Protein AF-F3FWH5-F1 (afdb_monomer_lite)

Sequence (90 aa):
MPEHCEYITPELLPLISLSQMQIDQIAASVSGGMANVQDIYPLAPLQAGILYHHISTEGGDPYTLKALFEISDRTRLDAFSGALQGVINR

pLDDT: mean 86.58, std 9.26, range [55.19, 97.19]

Foldseek 3Di:
DPQQDPADAQVNAPQDRDHSVVQQVVQVVDDVGPSPDPYDHDDDPVRVVQVVQQVVDPPHRPPDDDDDDDDPDDVRVVVVVVVVVVVVVD

Radius of gyration: 18.58 Å; chains: 1; bounding box: 38×22×46 Å

Secondary structure (DSSP, 8-state):
--TT-S---GGG-TTS---HHHHHHHHHHSTTGGGG-----PPPHHHHHHHHHHHH-SS--TT--------SSHHHHHHHHHHHHHHHT-

InterPro domains:
  IPR023213 Chloramphenicol acetyltransferase-like domain superfamily [G3DSA:3.30.559.10] (32-90)

Organism: NCBI:txid629262

Structure (mmCIF, N/CA/C/O backbone):
data_AF-F3FWH5-F1
#
_entry.id   AF-F3FWH5-F1
#
loop_
_atom_site.group_PDB
_atom_site.id
_atom_site.type_symbol
_atom_site.label_atom_id
_atom_site.label_alt_id
_atom_site.label_comp_id
_atom_site.label_asym_id
_atom_site.label_entity_id
_atom_site.label_seq_id
_atom_site.pdbx_PDB_ins_code
_atom_site.Cartn_x
_atom_site.Cartn_y
_atom_site.Cartn_z
_atom_site.occupancy
_atom_site.B_iso_or_equiv
_atom_site.auth_seq_id
_atom_site.auth_comp_id
_atom_site.auth_asym_id
_atom_site.auth_atom_id
_atom_site.pdbx_PDB_model_num
ATOM 1 N N . MET A 1 1 ? -15.262 -8.753 0.709 1.00 56.44 1 MET A N 1
ATOM 2 C CA . MET A 1 1 ? -16.477 -7.907 0.639 1.00 56.44 1 MET A CA 1
ATOM 3 C C . MET A 1 1 ? -17.095 -7.982 -0.755 1.00 56.44 1 MET A C 1
ATOM 5 O O . MET A 1 1 ? -16.378 -8.393 -1.664 1.00 56.44 1 MET A O 1
ATOM 9 N N . PRO A 1 2 ? -18.386 -7.637 -0.941 1.00 55.19 2 PRO A N 1
ATOM 10 C CA . PRO A 1 2 ? -18.970 -7.472 -2.274 1.00 55.19 2 PRO A CA 1
ATOM 11 C C . PRO A 1 2 ? -18.166 -6.453 -3.090 1.00 55.19 2 PRO A C 1
ATOM 13 O O . PRO A 1 2 ? -17.598 -5.521 -2.515 1.00 55.19 2 PRO A O 1
ATOM 16 N N . GLU A 1 3 ? -18.126 -6.610 -4.411 1.00 58.97 3 GLU A N 1
ATOM 17 C CA . GLU A 1 3 ? -17.617 -5.553 -5.286 1.00 58.97 3 GLU A CA 1
ATOM 18 C C . GLU A 1 3 ? -18.481 -4.295 -5.091 1.00 58.97 3 GLU A C 1
ATOM 20 O O . GLU A 1 3 ? -19.706 -4.392 -5.099 1.00 58.97 3 GLU A O 1
ATOM 25 N N . HIS A 1 4 ? -17.846 -3.131 -4.913 1.00 62.22 4 HIS A N 1
ATOM 26 C CA . HIS A 1 4 ? -18.508 -1.830 -4.711 1.00 62.22 4 HIS A CA 1
ATOM 27 C C . HIS A 1 4 ? -19.289 -1.732 -3.391 1.00 62.22 4 HIS A C 1
ATOM 29 O O . HIS A 1 4 ? -20.456 -1.344 -3.350 1.00 62.22 4 HIS A O 1
ATOM 35 N N . CYS A 1 5 ? -18.643 -2.088 -2.281 1.00 67.62 5 CYS A N 1
ATOM 36 C CA . CYS A 1 5 ? -19.227 -1.881 -0.965 1.00 67.62 5 CYS A CA 1
ATOM 37 C C . CYS A 1 5 ? -19.283 -0.379 -0.646 1.00 67.62 5 CYS A C 1
ATOM 39 O O . CYS A 1 5 ? -18.267 0.252 -0.373 1.00 67.62 5 CYS A O 1
ATOM 41 N N . GLU A 1 6 ? -20.480 0.202 -0.678 1.00 78.56 6 GLU A N 1
ATOM 42 C CA . GLU A 1 6 ? -20.676 1.627 -0.382 1.00 78.56 6 GLU A CA 1
ATOM 43 C C . GLU A 1 6 ? -20.533 1.957 1.113 1.00 78.56 6 GLU A C 1
ATOM 45 O O . GLU A 1 6 ? -20.524 3.130 1.488 1.00 78.56 6 GLU A O 1
ATOM 50 N N . TYR A 1 7 ? -20.413 0.939 1.975 1.00 84.06 7 TYR A N 1
ATOM 51 C CA . TYR A 1 7 ? -20.328 1.130 3.417 1.00 84.06 7 TYR A CA 1
ATOM 52 C C . TYR A 1 7 ? -19.594 -0.008 4.137 1.00 84.06 7 TYR A C 1
ATOM 54 O O . TYR A 1 7 ? -20.086 -1.134 4.205 1.00 84.06 7 TYR A O 1
ATOM 62 N N . ILE A 1 8 ? -18.431 0.306 4.714 1.00 89.12 8 ILE A N 1
ATOM 63 C CA . ILE A 1 8 ? -17.641 -0.611 5.545 1.00 89.12 8 ILE A CA 1
ATOM 64 C C . ILE A 1 8 ? -17.955 -0.341 7.015 1.00 89.12 8 ILE A C 1
ATOM 66 O O . ILE A 1 8 ? -17.845 0.800 7.462 1.00 89.12 8 ILE A O 1
ATOM 70 N N . THR A 1 9 ? -18.295 -1.388 7.768 1.00 91.25 9 THR A N 1
ATOM 71 C CA . THR A 1 9 ? -18.484 -1.318 9.224 1.00 91.25 9 THR A CA 1
ATOM 72 C C . THR A 1 9 ? -17.345 -2.026 9.965 1.00 91.25 9 THR A C 1
ATOM 74 O O . THR A 1 9 ? -16.680 -2.885 9.378 1.00 91.25 9 THR A O 1
ATOM 77 N N . PRO A 1 10 ? -17.098 -1.714 11.252 1.00 92.50 10 PRO A N 1
ATOM 78 C CA . PRO A 1 10 ? -16.040 -2.348 12.041 1.00 92.50 10 PRO A CA 1
ATOM 79 C C . PRO A 1 10 ? -16.105 -3.879 12.062 1.00 92.50 10 PRO A C 1
ATOM 81 O O . PRO A 1 10 ? -15.075 -4.546 12.061 1.00 92.50 10 PRO A O 1
ATOM 84 N N . GLU A 1 11 ? -17.306 -4.455 12.036 1.00 90.75 11 GLU A N 1
ATOM 85 C CA . GLU A 1 11 ? -17.519 -5.906 12.060 1.00 90.75 11 GLU A CA 1
ATOM 86 C C . GLU A 1 11 ? -17.042 -6.594 10.772 1.00 90.75 11 GLU A C 1
ATOM 88 O O . GLU A 1 11 ? -16.790 -7.800 10.777 1.00 90.75 11 GLU A O 1
ATOM 93 N N . LEU A 1 12 ? -16.896 -5.839 9.678 1.00 88.31 12 LEU A N 1
ATOM 94 C CA . LEU A 1 12 ? -16.345 -6.325 8.413 1.00 88.31 12 LEU A CA 1
ATOM 95 C C . LEU A 1 12 ? -14.809 -6.346 8.403 1.00 88.31 12 LEU A C 1
ATOM 97 O O . LEU A 1 12 ? -14.233 -6.912 7.477 1.00 88.31 12 LEU A O 1
ATOM 101 N N . LEU A 1 13 ? -14.151 -5.787 9.427 1.00 89.06 13 LEU A N 1
ATOM 102 C CA . LEU A 1 13 ? -12.695 -5.656 9.533 1.00 89.06 13 LEU A CA 1
ATOM 103 C C . LEU A 1 13 ? -12.131 -6.492 10.702 1.00 89.06 13 LEU A C 1
ATOM 105 O O . LEU A 1 13 ? -11.551 -5.950 11.640 1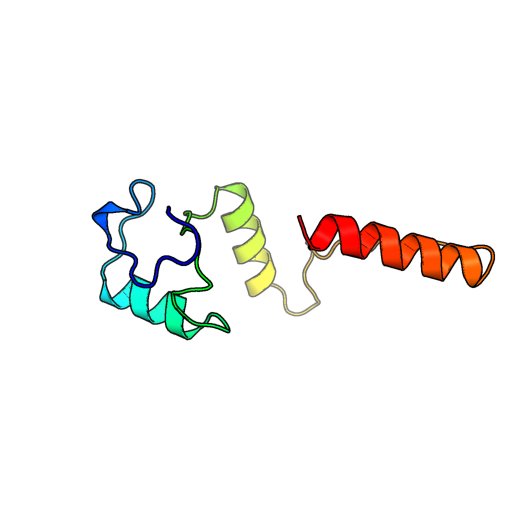.00 89.06 13 LEU A O 1
ATOM 109 N N . PRO A 1 14 ? -12.237 -7.835 10.681 1.00 87.19 14 PRO A N 1
ATOM 110 C CA . PRO A 1 14 ? -11.887 -8.678 11.831 1.00 87.19 14 PRO A CA 1
ATOM 111 C C . PRO A 1 14 ? -10.395 -8.655 12.199 1.00 87.19 14 PRO A C 1
ATOM 113 O O . PRO A 1 14 ? -10.010 -9.132 13.265 1.00 87.19 14 PRO A O 1
ATOM 116 N N . LEU A 1 15 ? -9.545 -8.137 11.311 1.00 88.25 15 LEU A N 1
ATOM 117 C CA . LEU A 1 15 ? -8.096 -8.088 11.488 1.00 88.25 15 LEU A CA 1
ATOM 118 C C . LEU A 1 15 ? -7.612 -6.773 12.1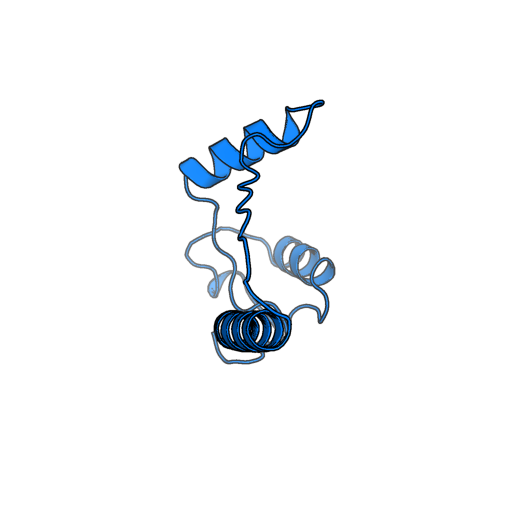13 1.00 88.25 15 LEU A C 1
ATOM 120 O O . LEU A 1 15 ? -6.437 -6.675 12.463 1.00 88.25 15 LEU A O 1
ATOM 124 N N . ILE A 1 16 ? -8.481 -5.767 12.256 1.00 90.44 16 ILE A N 1
ATOM 125 C CA . ILE A 1 16 ? -8.116 -4.463 12.811 1.00 90.44 16 ILE A CA 1
ATOM 126 C C . ILE A 1 16 ? -9.292 -3.812 13.544 1.00 90.44 16 ILE A C 1
ATOM 128 O O . ILE A 1 16 ? -10.405 -3.729 13.041 1.00 90.44 16 ILE A O 1
ATOM 132 N N . SER A 1 17 ? -9.034 -3.278 14.735 1.00 91.94 17 SER A N 1
ATOM 133 C CA . SER A 1 17 ? -10.044 -2.531 15.486 1.00 91.94 17 SER A CA 1
ATOM 134 C C . SER A 1 17 ? -10.058 -1.067 15.049 1.00 91.94 17 SER A C 1
ATOM 136 O O . SER A 1 17 ? -9.224 -0.280 15.497 1.00 91.94 17 SER A O 1
ATOM 138 N N . LEU A 1 18 ? -11.014 -0.697 14.197 1.00 92.88 18 LEU A N 1
ATOM 139 C CA . LEU A 1 18 ? -11.281 0.687 13.802 1.00 92.88 18 LEU A CA 1
ATOM 140 C C . LEU A 1 18 ? -12.695 1.094 14.219 1.00 92.88 18 LEU A C 1
ATOM 142 O O . LEU A 1 18 ? -13.642 0.324 14.098 1.00 92.88 18 LEU A O 1
ATOM 146 N N . SER A 1 19 ? -12.848 2.326 14.696 1.00 95.31 19 SER A N 1
ATOM 147 C CA . SER A 1 19 ? -14.167 2.947 14.835 1.00 95.31 19 SER A CA 1
ATOM 148 C C . SER A 1 19 ? -14.721 3.336 13.463 1.00 95.31 19 SER A C 1
ATOM 150 O O . SER A 1 19 ? -13.951 3.625 12.547 1.00 95.31 19 SER A O 1
ATOM 152 N N . GLN A 1 20 ? -16.048 3.437 13.336 1.00 94.69 20 GLN A N 1
ATOM 153 C CA . GLN A 1 20 ? -16.680 3.908 12.096 1.00 94.69 20 GLN A CA 1
ATOM 154 C C . GLN A 1 20 ? -16.107 5.259 11.638 1.00 94.69 20 GLN A C 1
ATOM 156 O O . GLN A 1 20 ? -15.791 5.435 10.470 1.00 94.69 20 GLN A O 1
ATOM 161 N N . MET A 1 21 ? -15.851 6.173 12.580 1.00 95.94 21 MET A N 1
ATOM 162 C CA . MET A 1 21 ? -15.242 7.475 12.293 1.00 95.94 21 MET A CA 1
ATOM 163 C C . MET A 1 21 ? -13.865 7.354 11.620 1.00 95.94 21 MET A C 1
ATOM 165 O O . MET A 1 21 ? -13.559 8.118 10.710 1.00 95.94 21 MET A O 1
ATOM 169 N N . GLN A 1 22 ? -13.030 6.406 12.055 1.00 95.19 22 GLN A N 1
ATOM 170 C CA . GLN A 1 22 ? -11.712 6.173 11.454 1.00 95.19 22 GLN A CA 1
ATOM 171 C C . GLN A 1 22 ? -11.834 5.547 10.062 1.00 95.19 22 GLN A C 1
ATOM 173 O O . GLN A 1 22 ? -11.080 5.910 9.164 1.00 95.19 22 GLN A O 1
ATOM 178 N N . ILE A 1 23 ? -12.796 4.641 9.873 1.00 94.06 23 ILE A N 1
ATOM 179 C CA . ILE A 1 23 ? -13.092 4.035 8.569 1.00 94.06 23 ILE A CA 1
ATOM 180 C C . ILE A 1 23 ? -13.527 5.122 7.573 1.00 94.06 23 ILE A C 1
ATOM 182 O O . ILE A 1 23 ? -12.977 5.212 6.476 1.00 94.06 23 ILE A O 1
ATOM 186 N N . ASP A 1 24 ? -14.435 6.008 7.986 1.00 93.25 24 ASP A N 1
ATOM 187 C CA . ASP A 1 24 ? -14.924 7.117 7.161 1.00 93.25 24 ASP A CA 1
ATOM 188 C C . ASP A 1 24 ? -13.795 8.106 6.805 1.00 93.25 24 ASP A C 1
ATOM 190 O O . ASP A 1 24 ? -13.702 8.575 5.669 1.00 93.25 24 ASP A O 1
ATOM 194 N N . GLN A 1 25 ? -12.888 8.390 7.750 1.00 94.38 25 GLN A N 1
ATOM 195 C CA . GLN A 1 25 ? -11.700 9.222 7.511 1.00 94.38 25 GLN A CA 1
ATOM 196 C C . GLN A 1 25 ? -10.745 8.606 6.482 1.00 94.38 25 GLN A C 1
ATOM 198 O O . GLN A 1 25 ? -10.243 9.319 5.613 1.00 94.38 25 GLN A O 1
ATOM 203 N N . ILE A 1 26 ? -10.502 7.294 6.559 1.00 91.50 26 ILE A N 1
ATOM 204 C CA . ILE A 1 26 ? -9.673 6.580 5.580 1.00 91.50 26 ILE A CA 1
ATOM 205 C C . ILE A 1 26 ? -10.326 6.671 4.202 1.00 91.50 26 ILE A C 1
ATOM 207 O O . ILE A 1 26 ? -9.672 7.082 3.244 1.00 91.50 26 ILE A O 1
ATOM 211 N N . ALA A 1 27 ? -11.622 6.370 4.100 1.00 91.94 27 ALA A N 1
ATOM 212 C CA . ALA A 1 27 ? -12.351 6.421 2.838 1.00 91.94 27 ALA A CA 1
ATOM 213 C C . ALA A 1 27 ? -12.332 7.820 2.196 1.00 91.94 27 ALA A C 1
ATOM 215 O O . ALA A 1 27 ? -12.193 7.929 0.981 1.00 91.94 27 ALA A O 1
ATOM 216 N N . ALA A 1 28 ? -12.385 8.895 2.991 1.00 92.38 28 ALA A N 1
ATOM 217 C CA . ALA A 1 28 ? -12.283 10.271 2.494 1.00 92.38 28 ALA A CA 1
ATOM 218 C C . ALA A 1 28 ? -10.919 10.604 1.852 1.00 92.38 28 ALA A C 1
ATOM 220 O O . ALA A 1 28 ? -10.830 11.536 1.053 1.00 92.38 28 ALA A O 1
ATOM 221 N N . SER A 1 29 ? -9.864 9.850 2.180 1.00 91.00 29 SER A N 1
ATOM 222 C CA . SER A 1 29 ? -8.533 9.993 1.573 1.00 91.00 29 SER A CA 1
ATOM 223 C C . SER A 1 29 ? -8.365 9.209 0.263 1.00 91.00 29 SER A C 1
ATOM 225 O O . SER A 1 29 ? -7.403 9.433 -0.473 1.00 91.00 29 SER A O 1
ATOM 227 N N . VAL A 1 30 ? -9.306 8.315 -0.058 1.00 90.50 30 VAL A N 1
ATOM 228 C CA . VAL A 1 30 ? -9.274 7.467 -1.254 1.00 90.50 30 VAL A CA 1
ATOM 229 C C . VAL A 1 30 ? -10.083 8.123 -2.372 1.00 90.50 30 VAL A C 1
ATOM 231 O O . VAL A 1 30 ? -11.251 8.474 -2.210 1.00 90.50 30 VAL A O 1
ATOM 234 N N . SER A 1 31 ? -9.476 8.275 -3.551 1.00 89.81 31 SER A N 1
ATOM 235 C CA . SER A 1 31 ? -10.203 8.740 -4.741 1.00 89.81 31 SER A CA 1
ATOM 236 C C . SER A 1 31 ? -11.326 7.757 -5.076 1.00 89.81 31 SER A C 1
ATOM 238 O O . SER A 1 31 ? -11.067 6.566 -5.186 1.00 89.81 31 SER A O 1
ATOM 240 N N . GLY A 1 32 ? -12.564 8.234 -5.226 1.00 87.75 32 GLY A N 1
ATOM 241 C CA . GLY A 1 32 ? -13.743 7.363 -5.368 1.00 87.75 32 GLY A CA 1
ATOM 242 C C . GLY A 1 32 ? -14.399 6.960 -4.039 1.00 87.75 32 GLY A C 1
ATOM 243 O O . GLY A 1 32 ? -15.438 6.306 -4.052 1.00 87.75 32 GLY A O 1
ATOM 244 N N . GLY A 1 33 ? -13.849 7.401 -2.903 1.00 89.19 33 GLY A N 1
ATOM 245 C CA . GLY A 1 33 ? -14.444 7.221 -1.582 1.00 89.19 33 GLY A CA 1
ATOM 246 C C . GLY A 1 33 ? -14.554 5.756 -1.165 1.00 89.19 33 GLY A C 1
ATOM 247 O O . GLY A 1 33 ? -13.777 4.907 -1.599 1.00 89.19 33 GLY A O 1
ATOM 248 N N . MET A 1 34 ? -15.558 5.460 -0.337 1.00 89.62 34 MET A N 1
ATOM 249 C CA . MET A 1 34 ? -15.791 4.119 0.215 1.00 89.62 34 MET A CA 1
ATOM 250 C C . MET A 1 34 ? -15.969 3.048 -0.867 1.00 89.62 34 MET A C 1
ATOM 252 O O . MET A 1 34 ? -15.454 1.946 -0.724 1.00 89.62 34 MET A O 1
ATOM 256 N N . ALA A 1 35 ? -16.614 3.389 -1.986 1.00 87.62 35 ALA A N 1
ATOM 257 C CA . ALA A 1 35 ? -16.834 2.462 -3.095 1.00 87.62 35 ALA A CA 1
ATOM 258 C C . ALA A 1 35 ? -15.527 1.959 -3.741 1.00 87.62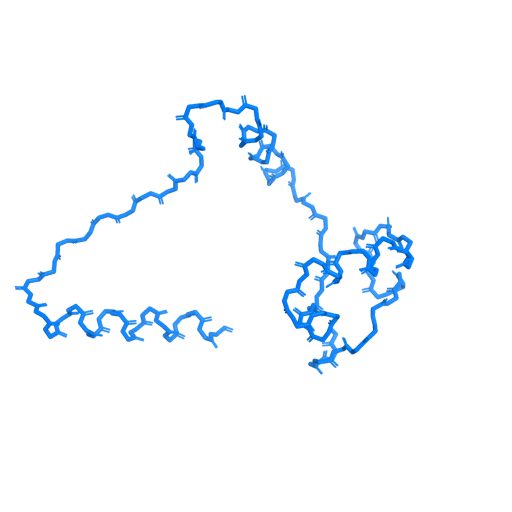 35 ALA A C 1
ATOM 260 O O . ALA A 1 35 ? -15.534 0.914 -4.388 1.00 87.62 35 ALA A O 1
ATOM 261 N N . ASN A 1 36 ? -14.416 2.682 -3.553 1.00 87.88 36 ASN A N 1
ATOM 262 C CA . ASN A 1 36 ? -13.086 2.293 -4.022 1.00 87.88 36 ASN A CA 1
ATOM 263 C C . ASN A 1 36 ? -12.228 1.620 -2.927 1.00 87.88 36 ASN A C 1
ATOM 265 O O . ASN A 1 36 ? -11.043 1.365 -3.132 1.00 87.88 36 ASN A O 1
ATOM 269 N N . VAL A 1 37 ? -12.803 1.328 -1.754 1.00 88.06 37 VAL A N 1
ATOM 270 C CA . VAL A 1 37 ? -12.146 0.588 -0.669 1.00 88.06 37 VAL A CA 1
ATOM 271 C C . VAL A 1 37 ? -12.701 -0.833 -0.634 1.00 88.06 37 VAL A C 1
ATOM 273 O O . VAL A 1 37 ? -13.866 -1.057 -0.315 1.00 88.06 37 VAL A O 1
ATOM 276 N N . GLN A 1 38 ? -11.860 -1.817 -0.958 1.00 84.81 38 GLN A N 1
ATOM 277 C CA . GLN A 1 38 ? -12.272 -3.224 -0.947 1.00 84.81 38 GLN A CA 1
ATOM 278 C C . GLN A 1 38 ? -12.122 -3.878 0.432 1.00 84.81 38 GLN A C 1
ATOM 280 O O . GLN A 1 38 ? -12.913 -4.758 0.769 1.00 84.81 38 GLN A O 1
ATOM 285 N N . ASP A 1 39 ? -11.099 -3.484 1.194 1.00 86.25 39 ASP A N 1
ATOM 286 C CA . ASP A 1 39 ? -10.781 -4.029 2.516 1.00 86.25 39 ASP A CA 1
ATOM 287 C C . ASP A 1 39 ? -9.736 -3.144 3.228 1.00 86.25 39 ASP A C 1
ATOM 289 O O . ASP A 1 39 ? -9.077 -2.320 2.585 1.00 86.25 39 ASP A O 1
ATOM 293 N N . ILE A 1 40 ? -9.555 -3.323 4.539 1.00 88.88 40 ILE A N 1
ATOM 294 C CA . ILE A 1 40 ? -8.557 -2.600 5.342 1.00 88.88 40 ILE A CA 1
ATOM 295 C C . ILE A 1 40 ? -7.777 -3.595 6.206 1.00 88.88 40 ILE A C 1
ATOM 297 O O . ILE A 1 40 ? -8.316 -4.207 7.127 1.00 88.88 40 ILE A O 1
ATOM 301 N N . TYR A 1 41 ? -6.473 -3.706 5.947 1.00 89.25 41 TYR A N 1
ATOM 302 C CA . TYR A 1 41 ? -5.575 -4.612 6.663 1.00 89.25 41 TYR A CA 1
ATOM 303 C C . TYR A 1 41 ? -4.602 -3.848 7.568 1.00 89.25 41 TYR A C 1
ATOM 305 O O . TYR A 1 41 ? -4.102 -2.790 7.173 1.00 89.25 41 TYR A O 1
ATOM 313 N N . PRO A 1 42 ? -4.270 -4.380 8.761 1.00 88.50 42 PRO A N 1
ATOM 314 C CA . PRO A 1 42 ? -3.165 -3.848 9.544 1.00 88.50 42 PRO A CA 1
ATOM 315 C C . PRO A 1 42 ? -1.840 -4.090 8.812 1.00 88.50 42 PRO A C 1
ATOM 317 O O . PRO A 1 42 ? -1.669 -5.090 8.111 1.00 88.50 42 PRO A O 1
ATOM 320 N N . LEU A 1 43 ? -0.869 -3.202 9.022 1.00 88.69 43 LEU A N 1
ATOM 321 C CA . LEU A 1 43 ? 0.481 -3.417 8.507 1.00 88.69 43 LEU A CA 1
ATOM 322 C C . LEU A 1 43 ? 1.124 -4.626 9.196 1.00 88.69 43 LEU A C 1
ATOM 324 O O . LEU A 1 43 ? 1.171 -4.710 10.424 1.00 88.69 43 LEU A O 1
ATOM 328 N N . ALA A 1 44 ? 1.684 -5.536 8.402 1.00 91.00 44 ALA A N 1
ATOM 329 C CA . ALA A 1 44 ? 2.544 -6.597 8.910 1.00 91.00 44 ALA A CA 1
ATOM 330 C C . ALA A 1 44 ? 3.844 -6.006 9.505 1.00 91.00 44 ALA A C 1
ATOM 332 O O . ALA A 1 44 ? 4.265 -4.922 9.089 1.00 91.00 44 ALA A O 1
ATOM 333 N N . PRO A 1 45 ? 4.549 -6.717 10.413 1.00 88.25 45 PRO A N 1
ATOM 334 C CA . PRO A 1 45 ? 5.732 -6.181 11.098 1.00 88.25 45 PRO A CA 1
ATOM 335 C C . PRO A 1 45 ? 6.799 -5.587 10.167 1.00 88.25 45 PRO A C 1
ATOM 337 O O . PRO A 1 45 ? 7.352 -4.527 10.451 1.00 88.25 45 PRO A O 1
ATOM 340 N N . LEU A 1 46 ? 7.049 -6.226 9.019 1.00 87.19 46 LEU A N 1
ATOM 341 C CA . LEU A 1 46 ? 7.988 -5.711 8.020 1.00 87.19 46 LEU A CA 1
ATOM 342 C C . LEU A 1 46 ? 7.495 -4.407 7.373 1.00 87.19 46 LEU A C 1
ATOM 344 O O . LEU A 1 46 ? 8.278 -3.478 7.207 1.00 87.19 46 LEU A O 1
ATOM 348 N N . GLN A 1 47 ? 6.205 -4.317 7.037 1.00 88.44 47 GLN A N 1
ATOM 349 C CA . GLN A 1 47 ? 5.622 -3.113 6.437 1.00 88.44 47 GLN A CA 1
ATOM 350 C C . GLN A 1 47 ? 5.659 -1.929 7.414 1.00 88.44 47 GLN A C 1
ATOM 352 O O . GLN A 1 47 ? 5.968 -0.812 7.007 1.00 88.44 47 GLN A O 1
ATOM 357 N N . ALA A 1 48 ? 5.416 -2.177 8.706 1.00 87.19 48 ALA A N 1
ATOM 358 C CA . ALA A 1 48 ? 5.548 -1.160 9.746 1.00 87.19 48 ALA A CA 1
ATOM 359 C C . ALA A 1 48 ? 6.998 -0.653 9.873 1.00 87.19 48 ALA A C 1
ATOM 361 O O . ALA A 1 48 ? 7.221 0.553 9.981 1.00 87.19 48 ALA A O 1
ATOM 362 N N . GLY A 1 49 ? 7.984 -1.556 9.794 1.00 86.94 49 GLY A N 1
ATOM 363 C CA . GLY A 1 49 ? 9.405 -1.192 9.765 1.00 86.94 49 GLY A CA 1
ATOM 364 C C . GLY A 1 49 ? 9.779 -0.341 8.546 1.00 86.94 49 GLY A C 1
ATOM 365 O O . GLY A 1 49 ? 10.441 0.684 8.693 1.00 86.94 49 GLY A O 1
ATOM 366 N N . ILE A 1 50 ? 9.300 -0.716 7.355 1.00 87.38 50 ILE A N 1
ATOM 367 C CA . ILE A 1 50 ? 9.495 0.050 6.112 1.00 87.38 50 ILE A CA 1
ATOM 368 C C . ILE A 1 50 ? 8.921 1.465 6.244 1.00 87.38 50 ILE A C 1
ATOM 370 O O . ILE A 1 50 ? 9.615 2.439 5.955 1.00 87.38 50 ILE A O 1
ATOM 374 N N . LEU A 1 51 ? 7.683 1.592 6.733 1.00 84.94 51 LEU A N 1
ATOM 375 C CA . LEU A 1 51 ? 7.022 2.886 6.906 1.00 84.94 51 LEU A CA 1
ATOM 376 C C . LEU A 1 51 ? 7.787 3.799 7.873 1.00 84.94 51 LEU A C 1
ATOM 378 O O . LEU A 1 51 ? 7.963 4.984 7.594 1.00 84.94 51 LEU A O 1
ATOM 382 N N . TYR A 1 52 ? 8.271 3.253 8.991 1.00 86.69 52 TYR A N 1
ATOM 383 C CA . TYR A 1 52 ? 9.066 4.010 9.957 1.00 86.69 52 TYR A CA 1
ATOM 384 C C . TYR A 1 52 ? 10.309 4.630 9.307 1.00 86.69 52 TYR A C 1
ATOM 386 O O . TYR A 1 52 ? 10.571 5.826 9.455 1.00 86.69 52 TYR A O 1
ATOM 394 N N . HIS A 1 53 ? 11.055 3.828 8.554 1.00 82.94 53 HIS A N 1
ATOM 395 C CA . HIS A 1 53 ? 12.246 4.286 7.851 1.00 82.94 53 HIS A CA 1
ATOM 396 C C . HIS A 1 53 ? 11.920 5.292 6.740 1.00 82.94 53 HIS A C 1
ATOM 398 O O . HIS A 1 53 ? 12.637 6.282 6.617 1.00 82.94 53 HIS A O 1
ATOM 404 N N . HIS A 1 54 ? 10.833 5.096 5.985 1.00 82.25 54 HIS A N 1
ATOM 405 C CA . HIS A 1 54 ? 10.370 6.054 4.975 1.00 82.25 54 HIS A CA 1
ATOM 406 C C . HIS A 1 54 ? 10.132 7.446 5.582 1.00 82.25 54 HIS A C 1
ATOM 408 O O . HIS A 1 54 ? 10.673 8.433 5.095 1.00 82.25 54 HIS A O 1
ATOM 414 N N . ILE A 1 55 ? 9.380 7.524 6.687 1.00 84.75 55 ILE A N 1
ATOM 415 C CA . ILE A 1 55 ? 9.051 8.796 7.359 1.00 84.75 55 ILE A CA 1
ATOM 416 C C . ILE A 1 55 ? 10.291 9.441 8.003 1.00 84.75 55 ILE A C 1
ATOM 418 O O . ILE A 1 55 ? 10.374 10.662 8.101 1.00 84.75 55 ILE A O 1
ATOM 422 N N . SER A 1 56 ? 11.258 8.633 8.443 1.00 83.69 56 SER A N 1
ATOM 423 C CA . SER A 1 56 ? 12.442 9.108 9.174 1.00 83.69 56 SER A CA 1
ATOM 424 C C . SER A 1 56 ? 13.601 9.555 8.272 1.00 83.69 56 SER A C 1
ATOM 426 O O . SER A 1 56 ? 14.628 9.992 8.788 1.00 83.69 56 SER A O 1
ATOM 428 N N . THR A 1 57 ? 13.489 9.419 6.945 1.00 78.19 57 THR A N 1
ATOM 429 C C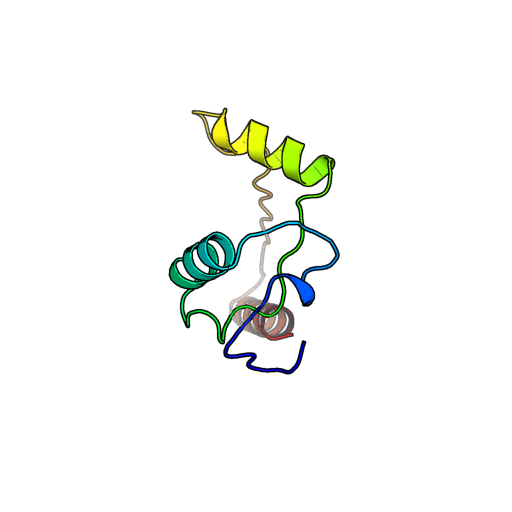A . THR A 1 57 ? 14.604 9.677 6.020 1.00 78.19 57 THR A CA 1
ATOM 430 C C . THR A 1 57 ? 14.433 11.007 5.283 1.00 78.19 57 THR A C 1
ATOM 432 O O . THR A 1 57 ? 13.508 11.174 4.497 1.00 78.19 57 THR A O 1
ATOM 435 N N . GLU A 1 58 ? 15.374 11.941 5.458 1.00 71.75 58 GLU A N 1
ATOM 436 C CA . GLU A 1 58 ? 15.380 13.240 4.752 1.00 71.75 58 GLU A CA 1
ATOM 437 C C . GLU A 1 58 ? 15.979 13.160 3.325 1.00 71.75 58 GLU A C 1
ATOM 439 O O . GLU A 1 58 ? 15.792 14.062 2.513 1.00 71.75 58 GLU A O 1
ATOM 444 N N . GLY A 1 59 ? 16.696 12.073 2.999 1.00 68.06 59 GLY A N 1
ATOM 445 C CA . GLY A 1 59 ? 17.516 11.916 1.783 1.00 68.06 59 GLY A CA 1
ATOM 446 C C . GLY A 1 59 ? 16.957 11.004 0.680 1.00 68.06 59 GLY A C 1
ATOM 447 O O . GLY A 1 59 ? 17.705 10.622 -0.220 1.00 68.06 59 GLY A O 1
ATOM 448 N N . GLY A 1 60 ? 15.670 10.654 0.738 1.00 66.81 60 GLY A N 1
ATOM 449 C CA . GLY A 1 60 ? 15.012 9.732 -0.197 1.00 66.81 60 GLY A CA 1
ATOM 450 C C . GLY A 1 60 ? 14.783 8.339 0.394 1.00 66.81 60 GLY A C 1
ATOM 451 O O . GLY A 1 60 ? 15.583 7.843 1.180 1.00 66.81 60 GLY A O 1
ATOM 452 N N . ASP A 1 61 ? 13.662 7.719 0.028 1.00 75.38 61 ASP A N 1
ATOM 453 C CA . ASP A 1 61 ? 13.187 6.476 0.640 1.00 75.38 61 ASP A CA 1
ATOM 454 C C . ASP A 1 61 ? 14.095 5.269 0.308 1.00 75.38 61 ASP A C 1
ATOM 456 O O . ASP A 1 61 ? 14.193 4.895 -0.871 1.00 75.38 61 ASP A O 1
ATOM 460 N N . PRO A 1 62 ? 14.716 4.615 1.315 1.00 74.69 62 PRO A N 1
ATOM 461 C CA . PRO A 1 62 ? 15.590 3.458 1.107 1.00 74.69 62 PRO A CA 1
ATOM 462 C C . PRO A 1 62 ? 14.875 2.240 0.501 1.00 74.69 62 PRO A C 1
ATOM 464 O O . PRO A 1 62 ? 15.542 1.340 -0.008 1.00 74.69 62 PRO A O 1
ATOM 467 N N . TYR A 1 63 ? 13.541 2.205 0.519 1.00 77.00 63 TYR A N 1
ATOM 468 C CA . TYR A 1 63 ? 12.736 1.117 -0.038 1.00 77.00 63 TYR A CA 1
ATOM 469 C C . TYR A 1 63 ? 12.212 1.397 -1.450 1.00 77.00 63 TYR A C 1
ATOM 471 O O . TYR A 1 63 ? 11.493 0.570 -2.014 1.00 77.00 63 TYR A O 1
ATOM 479 N N . THR A 1 64 ? 12.605 2.514 -2.073 1.00 79.12 64 THR A N 1
ATOM 480 C CA . THR A 1 64 ? 12.301 2.750 -3.490 1.00 79.12 64 THR A CA 1
ATOM 481 C C . THR A 1 64 ? 13.131 1.817 -4.370 1.00 79.12 64 THR A C 1
ATOM 483 O O . THR A 1 64 ? 14.320 2.039 -4.605 1.00 79.12 64 THR A O 1
ATOM 486 N N . LEU A 1 65 ? 12.486 0.788 -4.918 1.00 79.12 65 LEU A N 1
ATOM 487 C CA . LEU A 1 65 ? 13.092 -0.085 -5.917 1.00 79.12 65 LEU A CA 1
ATOM 488 C C . LEU A 1 65 ? 13.056 0.586 -7.291 1.00 79.12 65 LEU A C 1
ATOM 490 O O . LEU A 1 65 ? 12.011 1.037 -7.758 1.00 79.12 65 LEU A O 1
ATOM 494 N N . LYS A 1 66 ? 14.208 0.630 -7.958 1.00 80.44 66 LYS A N 1
ATOM 495 C CA . LYS A 1 66 ? 14.337 1.135 -9.326 1.00 80.44 66 LYS A CA 1
ATOM 496 C C . LYS A 1 66 ? 14.767 -0.008 -10.227 1.00 80.44 66 LYS A C 1
ATOM 498 O O . LYS A 1 66 ? 15.765 -0.667 -9.954 1.00 80.44 66 LYS A O 1
ATOM 503 N N . ALA A 1 67 ? 14.030 -0.210 -11.310 1.00 84.44 67 ALA A N 1
ATOM 504 C CA . ALA A 1 67 ? 14.422 -1.104 -12.387 1.00 84.44 67 ALA A CA 1
ATOM 505 C C . ALA A 1 67 ? 14.637 -0.272 -13.652 1.00 84.44 67 ALA A C 1
ATOM 507 O O . ALA A 1 67 ? 13.790 0.546 -14.011 1.00 84.44 67 ALA A O 1
ATOM 508 N N . LEU A 1 68 ? 15.783 -0.466 -14.301 1.00 89.19 68 LEU A N 1
ATOM 509 C CA . LEU A 1 68 ? 16.098 0.149 -15.583 1.00 89.19 68 LEU A CA 1
ATOM 510 C C . LEU A 1 68 ? 16.165 -0.952 -16.634 1.00 89.19 68 LEU A C 1
ATOM 512 O O . LEU A 1 68 ? 16.870 -1.943 -16.450 1.00 89.19 68 LEU A O 1
ATOM 516 N N . PHE A 1 69 ? 15.435 -0.761 -17.727 1.00 87.69 69 PHE A N 1
ATOM 517 C CA . PHE A 1 69 ? 15.390 -1.701 -18.838 1.00 87.69 69 PHE A CA 1
ATOM 518 C C . PHE A 1 69 ? 15.877 -1.012 -20.104 1.00 87.69 69 PHE A C 1
ATOM 520 O O . PHE A 1 69 ? 15.440 0.095 -20.422 1.00 87.69 69 PHE A O 1
ATOM 527 N N . GLU A 1 70 ? 16.755 -1.685 -20.838 1.00 93.69 70 GLU A N 1
ATOM 528 C CA . GLU A 1 70 ? 17.056 -1.320 -22.215 1.00 93.69 70 GLU A CA 1
ATOM 529 C C . GLU A 1 70 ? 16.061 -2.026 -23.135 1.00 93.69 70 GLU A C 1
ATOM 531 O O . GLU A 1 70 ? 15.844 -3.235 -23.031 1.00 93.69 70 GLU A O 1
ATOM 536 N N . ILE A 1 71 ? 15.437 -1.263 -24.030 1.00 94.50 71 ILE A N 1
ATOM 537 C CA . ILE A 1 71 ? 14.478 -1.786 -24.998 1.00 94.50 71 ILE A CA 1
ATOM 538 C C . ILE A 1 71 ? 14.967 -1.430 -26.394 1.00 94.50 71 ILE A C 1
ATOM 540 O O . ILE A 1 71 ? 15.222 -0.269 -26.698 1.00 94.50 71 ILE A O 1
ATOM 544 N N . SER A 1 72 ? 15.086 -2.450 -27.243 1.00 93.69 72 SER A N 1
ATOM 545 C CA . SER A 1 72 ? 15.778 -2.355 -28.531 1.00 93.69 72 SER A CA 1
ATOM 546 C C . SER A 1 72 ? 15.096 -1.439 -29.552 1.00 93.69 72 SER A C 1
ATOM 548 O O . SER A 1 72 ? 15.758 -0.955 -30.464 1.00 93.69 72 SER A O 1
ATOM 550 N N . ASP A 1 73 ? 13.781 -1.227 -29.442 1.00 95.75 73 ASP A N 1
ATOM 551 C CA . ASP A 1 73 ? 13.015 -0.356 -30.336 1.00 95.75 73 ASP A CA 1
ATOM 552 C C . ASP A 1 73 ? 11.655 0.038 -29.742 1.00 95.75 73 ASP A C 1
ATOM 554 O O . ASP A 1 73 ? 11.203 -0.488 -28.719 1.00 95.75 73 ASP A O 1
ATOM 558 N N . ARG A 1 74 ? 10.979 0.968 -30.425 1.00 95.12 74 ARG A N 1
ATOM 559 C CA . ARG A 1 74 ? 9.694 1.508 -29.984 1.00 95.12 74 ARG A CA 1
ATOM 560 C C . ARG A 1 74 ? 8.572 0.468 -29.955 1.00 95.12 74 ARG A C 1
ATOM 562 O O . ARG A 1 74 ? 7.774 0.486 -29.027 1.00 95.12 74 ARG A O 1
ATOM 569 N N . THR A 1 75 ? 8.545 -0.464 -30.904 1.00 97.19 75 THR A N 1
ATOM 570 C CA . THR A 1 75 ? 7.497 -1.495 -30.985 1.00 97.19 75 THR A CA 1
ATOM 571 C C . THR A 1 75 ? 7.526 -2.400 -29.757 1.00 97.19 75 THR A C 1
ATOM 573 O O . THR A 1 75 ? 6.487 -2.718 -29.180 1.00 97.19 75 THR A O 1
ATOM 576 N N . ARG A 1 76 ? 8.727 -2.781 -29.306 1.00 95.38 76 ARG A N 1
ATOM 577 C CA . ARG A 1 76 ? 8.903 -3.553 -28.069 1.00 95.38 76 ARG A CA 1
ATOM 578 C C . ARG A 1 76 ? 8.580 -2.750 -26.814 1.00 95.38 76 ARG A C 1
ATOM 580 O O . ARG A 1 76 ? 8.052 -3.328 -25.868 1.00 95.38 76 ARG A O 1
ATOM 587 N N . LEU A 1 77 ? 8.851 -1.444 -26.808 1.00 95.06 77 LEU A N 1
ATOM 588 C CA . LEU A 1 77 ? 8.465 -0.567 -25.698 1.00 95.06 77 LEU A CA 1
ATOM 589 C C . LEU A 1 77 ? 6.939 -0.499 -25.569 1.00 95.06 77 LEU A C 1
ATOM 591 O O . LEU A 1 77 ? 6.413 -0.655 -24.469 1.00 95.06 77 LEU A O 1
ATOM 595 N N . ASP A 1 78 ? 6.235 -0.331 -26.687 1.00 96.50 78 ASP A N 1
ATOM 596 C CA . ASP A 1 78 ? 4.775 -0.268 -26.698 1.00 96.50 78 ASP A CA 1
ATOM 597 C C . ASP A 1 78 ? 4.166 -1.618 -26.256 1.00 96.50 78 ASP A C 1
ATOM 599 O O . ASP A 1 78 ? 3.245 -1.647 -25.437 1.00 96.50 78 ASP A O 1
ATOM 603 N N . ALA A 1 79 ? 4.737 -2.746 -26.701 1.00 95.62 79 ALA A N 1
ATOM 604 C CA . ALA A 1 79 ? 4.327 -4.082 -26.257 1.00 95.62 79 ALA A CA 1
ATOM 605 C C . ALA A 1 79 ? 4.562 -4.311 -24.751 1.00 95.62 79 ALA A C 1
ATOM 607 O O . ALA A 1 79 ? 3.685 -4.837 -24.065 1.00 95.62 79 ALA A O 1
ATOM 608 N N . PHE A 1 80 ? 5.717 -3.890 -24.222 1.00 94.00 80 PHE A N 1
ATOM 609 C CA . PHE A 1 80 ? 6.017 -3.955 -22.789 1.00 94.00 80 PHE A CA 1
ATOM 610 C C . PHE A 1 80 ? 5.032 -3.113 -21.972 1.00 94.00 80 PHE A C 1
ATOM 612 O O . PHE A 1 80 ? 4.469 -3.604 -20.995 1.00 94.00 80 PHE A O 1
ATOM 619 N N . SER A 1 81 ? 4.774 -1.872 -22.398 1.00 93.69 81 SER A N 1
ATOM 620 C CA . SER A 1 81 ? 3.817 -0.989 -21.728 1.00 93.69 81 SER A CA 1
ATOM 621 C C . SER A 1 81 ? 2.407 -1.584 -21.719 1.00 93.69 81 SER A C 1
ATOM 623 O O . SER A 1 81 ? 1.726 -1.516 -20.697 1.00 93.69 81 SER A O 1
ATOM 625 N N . GLY A 1 82 ? 1.973 -2.193 -22.828 1.00 96.12 82 GLY A N 1
ATOM 626 C CA . GLY A 1 82 ? 0.680 -2.873 -22.907 1.00 96.12 82 GLY A CA 1
ATOM 627 C C . GLY A 1 82 ? 0.589 -4.081 -21.970 1.00 96.12 82 GLY A C 1
ATOM 628 O O . 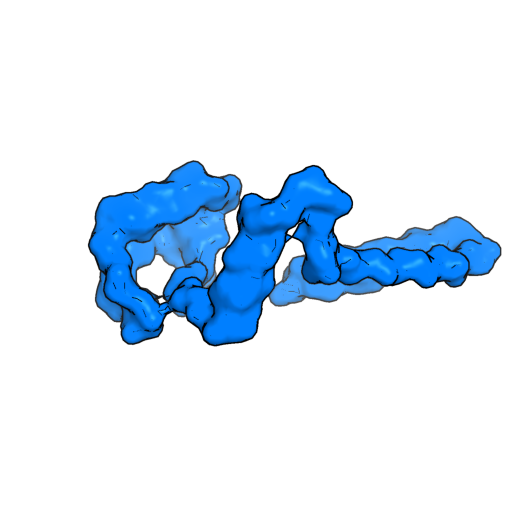GLY A 1 82 ? -0.408 -4.245 -21.267 1.00 96.12 82 GLY A O 1
ATOM 629 N N . ALA A 1 83 ? 1.644 -4.898 -21.903 1.00 94.06 83 ALA A N 1
ATOM 630 C CA . ALA A 1 83 ? 1.701 -6.042 -20.994 1.00 94.06 83 ALA A CA 1
ATOM 631 C C . ALA A 1 83 ? 1.677 -5.612 -19.517 1.00 94.06 83 ALA A C 1
ATOM 633 O O . ALA A 1 83 ? 0.940 -6.197 -18.723 1.00 94.06 83 ALA A O 1
ATOM 634 N N . LEU A 1 84 ? 2.427 -4.564 -19.157 1.00 92.88 84 LEU A N 1
ATOM 635 C CA . LEU A 1 84 ? 2.440 -4.015 -17.800 1.00 92.88 84 LEU A CA 1
ATOM 636 C C . LEU A 1 84 ? 1.059 -3.483 -17.394 1.00 92.88 84 LEU A C 1
ATOM 638 O O . LEU A 1 84 ? 0.593 -3.778 -16.296 1.00 92.88 84 LEU A O 1
ATOM 642 N N . GLN A 1 85 ? 0.368 -2.775 -18.293 1.00 92.06 85 GLN A N 1
ATOM 643 C CA . GLN A 1 85 ? -0.999 -2.317 -18.038 1.00 92.06 85 GLN A CA 1
ATOM 644 C C . GLN A 1 85 ? -1.962 -3.489 -17.795 1.00 92.06 85 GLN A C 1
ATOM 646 O O . GLN A 1 85 ? -2.832 -3.405 -16.933 1.00 92.06 85 GLN A O 1
ATOM 651 N N . GLY A 1 86 ? -1.785 -4.603 -18.513 1.00 92.56 86 GLY A N 1
ATOM 652 C CA . GLY A 1 86 ? -2.564 -5.823 -18.295 1.00 92.56 86 GLY A CA 1
ATOM 653 C C . GLY A 1 86 ? -2.356 -6.456 -16.914 1.00 92.56 86 GLY A C 1
ATOM 654 O O . GLY A 1 86 ? -3.285 -7.059 -16.385 1.00 92.56 86 GLY A O 1
ATOM 655 N N . VAL A 1 87 ? -1.168 -6.306 -16.318 1.00 91.88 87 VAL A N 1
ATOM 656 C CA . VAL A 1 87 ? -0.892 -6.745 -14.939 1.00 91.88 87 VAL A CA 1
ATOM 657 C C . VAL A 1 87 ? -1.509 -5.789 -13.918 1.00 91.88 87 VAL A C 1
ATOM 659 O O . VAL A 1 87 ? -2.025 -6.257 -12.916 1.00 91.88 87 VAL A O 1
ATOM 662 N N . ILE A 1 88 ? -1.488 -4.477 -14.176 1.00 88.06 88 ILE A N 1
ATOM 663 C CA . ILE A 1 88 ? -2.060 -3.457 -13.275 1.00 88.06 88 ILE A CA 1
ATOM 664 C C . ILE A 1 88 ? -3.592 -3.529 -13.225 1.00 88.06 88 ILE A C 1
ATOM 666 O O . ILE A 1 88 ? -4.184 -3.281 -12.183 1.00 88.06 88 ILE A O 1
ATOM 670 N N . ASN A 1 89 ? -4.240 -3.851 -14.347 1.00 84.06 89 ASN A N 1
ATOM 671 C CA . ASN A 1 89 ? -5.701 -3.94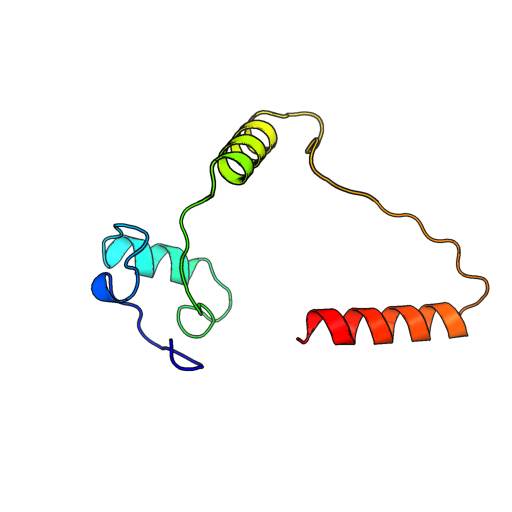0 -14.433 1.00 84.06 89 ASN A CA 1
ATOM 672 C C . ASN A 1 89 ? -6.284 -5.230 -13.816 1.00 84.06 89 ASN A C 1
ATOM 674 O O . ASN A 1 89 ? -7.495 -5.435 -13.910 1.00 84.06 89 ASN A O 1
ATOM 678 N N . ARG A 1 90 ? -5.443 -6.124 -13.282 1.00 65.69 90 ARG A N 1
ATOM 679 C CA . ARG A 1 90 ? -5.844 -7.358 -12.592 1.00 65.69 90 ARG A CA 1
ATOM 680 C C . ARG A 1 90 ? -5.843 -7.157 -11.089 1.00 65.69 90 ARG A C 1
ATOM 682 O O . ARG A 1 90 ? -6.739 -7.756 -10.461 1.00 65.69 90 ARG A O 1
#